Protein AF-A0A7C1UIU8-F1 (afdb_monomer)

Nearest PDB structures (foldseek):
  7am2-assembly1_BS  TM=2.704E-01  e=5.485E+00  Leishmania tarentolae

pLDDT: mean 71.7, std 21.53, range [33.12, 96.56]

Solvent-accessible surface area (backbone atoms only — not comparable to full-atom values): 5798 Å² total; per-residue (Å²): 138,91,88,87,87,81,90,79,89,80,88,77,89,81,78,75,86,71,78,77,77,79,78,78,72,79,79,80,64,89,79,65,79,67,85,71,71,62,58,95,67,94,41,75,39,82,44,66,81,89,59,89,69,62,76,64,43,43,77,38,61,79,52,64,58,34,85,89,80,70,51,60,48,75,83,80,85,127

Foldseek 3Di:
DDDDDDDDDDDDDDPDPDPPPPPPPPPPPVPPDDPPPQDDDAAEDADDPPDDDDPNHDYDPQDDDDVVVRDHDDDDPD

Structure (mmCIF, N/CA/C/O backbone):
data_AF-A0A7C1UIU8-F1
#
_entry.id   AF-A0A7C1UIU8-F1
#
loop_
_atom_site.group_PDB
_atom_site.id
_atom_site.type_symbol
_atom_site.label_atom_id
_atom_site.label_alt_id
_atom_site.label_comp_id
_atom_site.label_asym_id
_atom_site.label_entity_id
_atom_site.label_seq_id
_atom_site.pdbx_PDB_ins_code
_atom_site.Cartn_x
_atom_site.Cartn_y
_atom_site.Cartn_z
_atom_site.occupancy
_atom_site.B_iso_or_equiv
_atom_site.auth_seq_id
_atom_site.auth_comp_id
_atom_site.auth_asym_id
_atom_site.auth_atom_id
_atom_site.pdbx_PDB_model_num
ATOM 1 N N . MET A 1 1 ? -22.909 21.627 90.558 1.00 36.47 1 MET A N 1
ATOM 2 C CA . MET A 1 1 ? -21.726 22.098 91.317 1.00 36.47 1 MET A CA 1
ATOM 3 C C . MET A 1 1 ? -20.480 21.435 90.737 1.00 36.47 1 MET A C 1
ATOM 5 O O . MET A 1 1 ? -20.544 20.265 90.393 1.00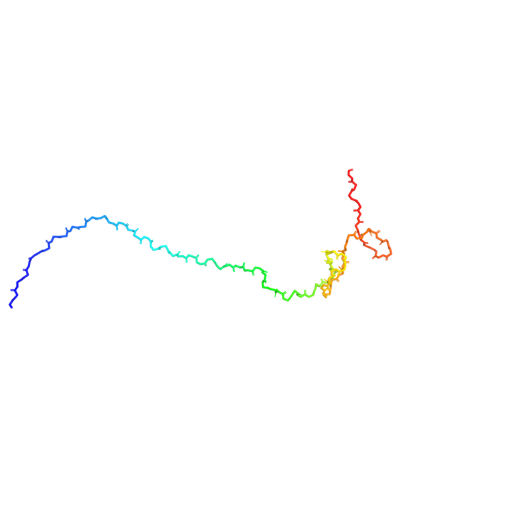 36.47 1 MET A O 1
ATOM 9 N N . ARG A 1 2 ? -19.412 22.216 90.522 1.00 46.56 2 ARG A N 1
ATOM 10 C CA . ARG A 1 2 ? -18.148 21.835 89.862 1.00 46.56 2 ARG A CA 1
ATOM 11 C C . ARG A 1 2 ? -17.253 21.001 90.789 1.00 46.56 2 ARG A C 1
ATOM 13 O O . ARG A 1 2 ? -17.160 21.342 91.961 1.00 46.56 2 ARG A O 1
ATOM 20 N N . SER A 1 3 ? -16.476 20.069 90.232 1.00 45.53 3 SER A N 1
ATOM 21 C CA . SER A 1 3 ? -15.047 19.952 90.561 1.00 45.53 3 SER A CA 1
ATOM 22 C C . SER A 1 3 ? -14.281 19.219 89.453 1.00 45.53 3 SER A C 1
ATOM 24 O O . SER A 1 3 ? -14.729 18.205 88.930 1.00 45.53 3 SER A O 1
ATOM 26 N N . VAL A 1 4 ? -13.141 19.799 89.087 1.00 51.66 4 VAL A N 1
ATOM 27 C CA . VAL A 1 4 ? -12.167 19.400 88.062 1.00 51.66 4 VAL A CA 1
ATOM 28 C C . VAL A 1 4 ? -10.900 18.961 88.793 1.00 51.66 4 VAL A C 1
ATOM 30 O O . VAL A 1 4 ? -10.541 19.644 89.751 1.00 51.66 4 VAL A O 1
ATOM 33 N N . ARG A 1 5 ? -10.211 17.910 88.311 1.00 48.50 5 ARG A N 1
ATOM 34 C CA . ARG A 1 5 ? -8.743 17.632 88.339 1.00 48.50 5 ARG A CA 1
ATOM 35 C C . ARG A 1 5 ? -8.545 16.124 88.068 1.00 48.50 5 ARG A C 1
ATOM 37 O O . ARG A 1 5 ? -9.298 15.331 88.601 1.00 48.50 5 ARG A O 1
ATOM 44 N N . GLY A 1 6 ? -7.604 15.636 87.263 1.00 42.19 6 GLY A N 1
ATOM 45 C CA . GLY A 1 6 ? -6.438 16.249 86.641 1.00 42.19 6 GLY A CA 1
ATOM 46 C C . GLY A 1 6 ? -5.873 15.361 85.520 1.00 42.19 6 GLY A C 1
ATOM 47 O O . GLY A 1 6 ? -6.289 14.224 85.324 1.00 42.19 6 GLY A O 1
ATOM 48 N N . LYS A 1 7 ? -4.956 15.947 84.749 1.00 46.16 7 LYS A N 1
ATOM 49 C CA . LYS A 1 7 ? -4.286 15.371 83.578 1.00 46.16 7 LYS A CA 1
ATOM 50 C C . LYS A 1 7 ? -3.338 14.231 83.970 1.00 46.16 7 LYS A C 1
ATOM 52 O O . LYS A 1 7 ? -2.524 14.414 84.868 1.00 46.16 7 LYS A O 1
ATOM 57 N N . ALA A 1 8 ? -3.328 13.165 83.177 1.00 39.25 8 ALA A N 1
ATOM 58 C CA . ALA A 1 8 ? -2.128 12.381 82.911 1.00 39.25 8 ALA A CA 1
ATOM 59 C C . ALA A 1 8 ? -2.096 12.078 81.409 1.00 39.25 8 ALA A C 1
ATOM 61 O O . ALA A 1 8 ? -2.891 11.304 80.885 1.00 39.25 8 ALA A O 1
ATOM 62 N N . VAL A 1 9 ? -1.223 12.807 80.718 1.00 50.88 9 VAL A N 1
ATOM 63 C CA . VAL A 1 9 ? -0.846 12.594 79.323 1.00 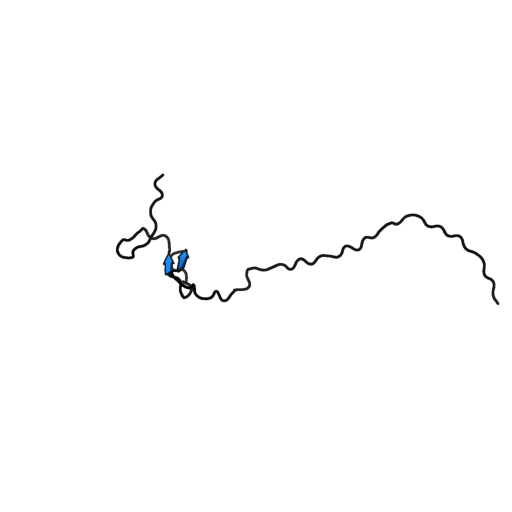50.88 9 VAL A CA 1
ATOM 64 C C . VAL A 1 9 ? -0.069 11.283 79.259 1.00 50.88 9 VAL A C 1
ATOM 66 O O . VAL A 1 9 ? 0.943 11.149 79.940 1.00 50.88 9 VAL A O 1
ATOM 69 N N . LEU A 1 10 ? -0.518 10.344 78.430 1.00 35.81 10 LEU A N 1
ATOM 70 C CA . LEU A 1 10 ? 0.272 9.183 78.038 1.00 35.81 10 LEU A CA 1
ATOM 71 C C . LEU A 1 10 ? 0.164 9.037 76.519 1.00 35.81 10 LEU A C 1
ATOM 73 O O . LEU A 1 10 ? -0.769 8.440 75.994 1.00 35.81 10 LEU A O 1
ATOM 77 N N . ILE A 1 11 ? 1.105 9.661 75.814 1.00 49.22 11 ILE A N 1
ATOM 78 C CA . ILE A 1 11 ? 1.385 9.362 74.410 1.00 49.22 11 ILE A CA 1
ATOM 79 C C . ILE A 1 11 ? 2.318 8.151 74.434 1.00 49.22 11 ILE A C 1
ATOM 81 O O . ILE A 1 11 ? 3.390 8.239 75.037 1.00 49.22 11 ILE A O 1
ATOM 85 N N . PRO A 1 12 ? 1.938 7.035 73.797 1.00 45.47 12 PRO A N 1
ATOM 86 C CA . PRO A 1 12 ? 2.909 6.453 72.882 1.00 45.47 12 PRO A CA 1
ATOM 87 C C . PRO A 1 12 ? 2.282 5.899 71.593 1.00 45.47 12 PRO A C 1
ATOM 89 O O . PRO A 1 12 ? 1.305 5.163 71.607 1.00 45.47 12 PRO A O 1
ATOM 92 N N . VAL A 1 13 ? 2.967 6.185 70.485 1.00 39.41 13 VAL A N 1
ATOM 93 C CA . VAL A 1 13 ? 3.237 5.197 69.430 1.00 39.41 13 VAL A CA 1
ATOM 94 C C . VAL A 1 13 ? 2.002 4.665 68.682 1.00 39.41 13 VAL A C 1
ATOM 96 O O . VAL A 1 13 ? 1.644 3.501 68.778 1.00 39.41 13 VAL A O 1
ATOM 99 N N . MET A 1 14 ? 1.409 5.487 67.820 1.00 33.12 14 MET A N 1
ATOM 100 C CA . MET A 1 14 ? 0.909 4.977 66.536 1.00 33.12 14 MET A CA 1
ATOM 101 C C . MET A 1 14 ? 1.178 6.036 65.482 1.00 33.12 14 MET A C 1
ATOM 103 O O . MET A 1 14 ? 0.364 6.886 65.126 1.00 33.12 14 MET A O 1
ATOM 107 N N . ALA A 1 15 ? 2.450 6.027 65.106 1.00 42.19 15 ALA A N 1
ATOM 108 C CA . ALA A 1 15 ? 2.982 6.720 63.970 1.00 42.19 15 ALA A CA 1
ATOM 109 C C . ALA A 1 15 ? 2.125 6.409 62.737 1.00 42.19 15 ALA A C 1
ATOM 111 O O . ALA A 1 15 ? 1.938 5.254 62.374 1.00 42.19 15 ALA A O 1
ATOM 112 N N . VAL A 1 16 ? 1.692 7.481 62.076 1.00 40.94 16 VAL A N 1
ATOM 113 C CA . VAL A 1 16 ? 1.685 7.543 60.618 1.00 40.94 16 VAL A CA 1
ATOM 114 C C . VAL A 1 16 ? 0.775 6.492 59.963 1.00 40.94 16 VAL A C 1
ATOM 116 O O . VAL A 1 16 ? 1.232 5.583 59.277 1.00 40.94 16 VAL A O 1
ATOM 119 N N . LEU A 1 17 ? -0.546 6.676 60.079 1.00 40.03 17 LEU A N 1
ATOM 120 C CA . LEU A 1 17 ? -1.439 6.217 59.012 1.00 40.03 17 LEU A CA 1
ATOM 121 C C . LEU A 1 17 ? -1.285 7.206 57.850 1.00 40.03 17 LEU A C 1
ATOM 123 O O . LEU A 1 17 ? -2.001 8.200 57.734 1.00 40.03 17 LEU A O 1
ATOM 127 N N . LEU A 1 18 ? -0.240 6.971 57.055 1.00 44.97 18 LEU A N 1
ATOM 128 C CA . LEU A 1 18 ? 0.022 7.651 55.798 1.00 44.97 18 LEU A CA 1
ATOM 129 C C . LEU A 1 18 ? -1.216 7.442 54.915 1.00 44.97 18 LEU A C 1
ATOM 131 O O . LEU A 1 18 ? -1.469 6.335 54.442 1.00 44.97 18 LEU A O 1
ATOM 135 N N . ALA A 1 19 ? -2.016 8.490 54.736 1.00 49.41 19 ALA A N 1
ATOM 136 C CA . ALA A 1 19 ? -3.095 8.492 53.766 1.00 49.41 19 ALA A CA 1
ATOM 137 C C . ALA A 1 19 ? -2.469 8.298 52.380 1.00 49.41 19 ALA A C 1
ATOM 139 O O . ALA A 1 19 ? -1.865 9.214 51.822 1.00 49.41 19 ALA A O 1
ATOM 140 N N . SER A 1 20 ? -2.551 7.080 51.849 1.00 48.94 20 SER A N 1
ATOM 141 C CA . SER A 1 20 ? -2.182 6.794 50.472 1.00 48.94 20 SER A CA 1
ATOM 142 C C . SER A 1 20 ? -3.138 7.569 49.571 1.00 48.94 20 SER A C 1
ATOM 144 O O . SER A 1 20 ? -4.286 7.176 49.374 1.00 48.94 20 SER A O 1
ATOM 146 N N . VAL A 1 21 ? -2.675 8.703 49.048 1.00 55.78 21 VAL A N 1
ATOM 147 C CA . VAL A 1 21 ? -3.314 9.364 47.913 1.00 55.78 21 VAL A CA 1
ATOM 148 C C . VAL A 1 21 ? -3.240 8.368 46.763 1.00 55.78 21 VAL A C 1
ATOM 150 O O . VAL A 1 21 ? -2.168 8.118 46.216 1.00 55.78 21 VAL A O 1
ATOM 153 N N . ALA A 1 22 ? -4.373 7.748 46.442 1.00 58.50 22 ALA A N 1
ATOM 154 C CA . ALA A 1 22 ? -4.521 6.976 45.225 1.00 58.50 22 ALA A CA 1
ATOM 155 C C . ALA A 1 22 ? -4.299 7.937 44.051 1.00 58.50 22 ALA A C 1
ATOM 157 O O . ALA A 1 22 ? -5.179 8.719 43.694 1.00 58.50 22 ALA A O 1
ATOM 158 N N . PHE A 1 23 ? -3.093 7.923 43.487 1.00 50.28 23 PHE A N 1
ATOM 159 C CA . PHE A 1 23 ? -2.831 8.534 42.195 1.00 50.28 23 PHE A CA 1
ATOM 160 C C . PHE A 1 23 ? -3.656 7.760 41.167 1.00 50.28 23 PHE A C 1
ATOM 162 O O . PHE A 1 23 ? -3.277 6.673 40.734 1.00 50.28 23 PHE A O 1
ATOM 169 N N . ALA A 1 24 ? -4.818 8.304 40.810 1.00 59.12 24 ALA A N 1
ATOM 170 C CA . ALA A 1 24 ? -5.535 7.896 39.619 1.00 59.12 24 ALA A CA 1
ATOM 171 C C . ALA A 1 24 ? -4.644 8.245 38.423 1.00 59.12 24 ALA A C 1
ATOM 173 O O . ALA A 1 24 ? -4.597 9.392 37.983 1.00 59.12 24 ALA A O 1
ATOM 174 N N . VAL A 1 25 ? -3.876 7.270 37.939 1.00 63.28 25 VAL A N 1
ATOM 175 C CA . VAL A 1 25 ? -3.215 7.391 36.642 1.00 63.28 25 VAL A CA 1
ATOM 176 C C . VAL A 1 25 ? -4.347 7.413 35.615 1.00 63.28 25 VAL A C 1
ATOM 178 O O . VAL A 1 25 ? -5.094 6.432 35.550 1.00 63.28 25 VAL A O 1
ATOM 181 N N . PRO A 1 26 ? -4.551 8.500 34.846 1.00 63.47 26 PRO A N 1
ATOM 182 C CA . PRO A 1 26 ? -5.510 8.454 33.759 1.00 63.47 26 PRO A CA 1
ATOM 183 C C . PRO A 1 26 ? -5.051 7.350 32.809 1.00 63.47 26 PRO A C 1
ATOM 185 O O . PRO A 1 26 ? -3.951 7.407 32.258 1.00 63.47 26 PRO A O 1
ATOM 188 N N . SER A 1 27 ? -5.878 6.315 32.661 1.00 69.25 27 SER A N 1
ATOM 189 C CA . SER A 1 27 ? -5.704 5.343 31.592 1.00 69.25 27 SER A CA 1
ATOM 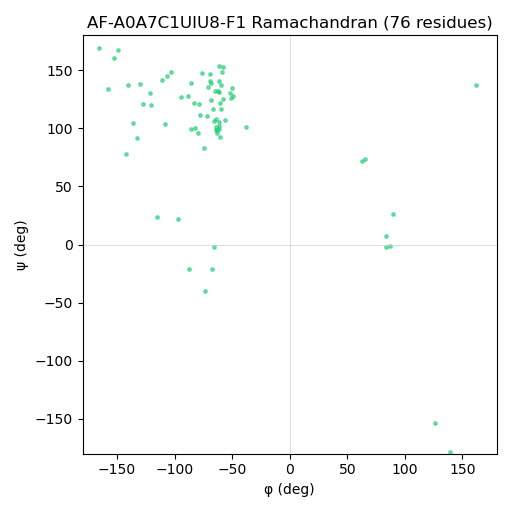190 C C . SER A 1 27 ? -5.887 6.117 30.294 1.00 69.25 27 SER A C 1
ATOM 192 O O . SER A 1 27 ? -7.005 6.451 29.903 1.00 69.25 27 SER A O 1
ATOM 194 N N . VAL A 1 28 ? -4.773 6.495 29.669 1.00 62.09 28 VAL A N 1
ATOM 195 C CA . VAL A 1 28 ? -4.801 6.928 28.281 1.00 62.09 28 VAL A CA 1
ATOM 196 C C . VAL A 1 28 ? -5.234 5.703 27.498 1.0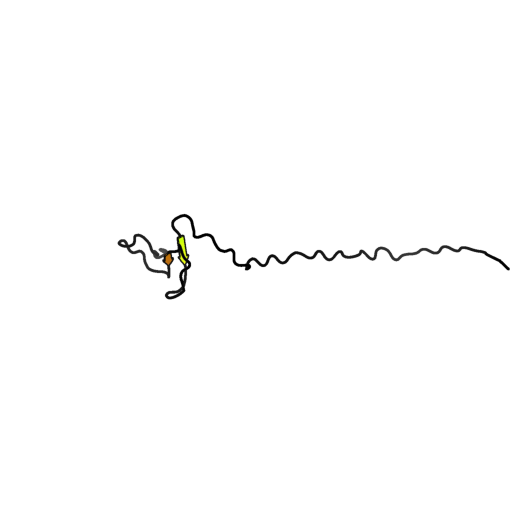0 62.09 28 VAL A C 1
ATOM 198 O O . VAL A 1 28 ? -4.526 4.704 27.430 1.00 62.09 28 VAL A O 1
ATOM 201 N N . ASN A 1 29 ? -6.462 5.739 27.003 1.00 59.34 29 ASN A N 1
ATOM 202 C CA . ASN A 1 29 ? -6.940 4.769 26.046 1.00 59.34 29 ASN A CA 1
ATOM 203 C C . ASN A 1 29 ? -6.510 5.317 24.677 1.00 59.34 29 ASN A C 1
ATOM 205 O O . ASN A 1 29 ? -7.168 6.236 24.187 1.00 59.34 29 ASN A O 1
ATOM 209 N N . PRO A 1 30 ? -5.408 4.846 24.056 1.00 56.22 30 PRO A N 1
ATOM 210 C CA . PRO A 1 30 ? -4.975 5.361 22.753 1.00 56.22 30 PRO A CA 1
ATOM 211 C C . PRO A 1 30 ? -5.977 5.034 21.632 1.00 56.22 30 PRO A C 1
ATOM 213 O O . PRO A 1 30 ? -5.788 5.440 20.495 1.00 56.22 30 PRO A O 1
ATOM 216 N N . SER A 1 31 ? -7.053 4.31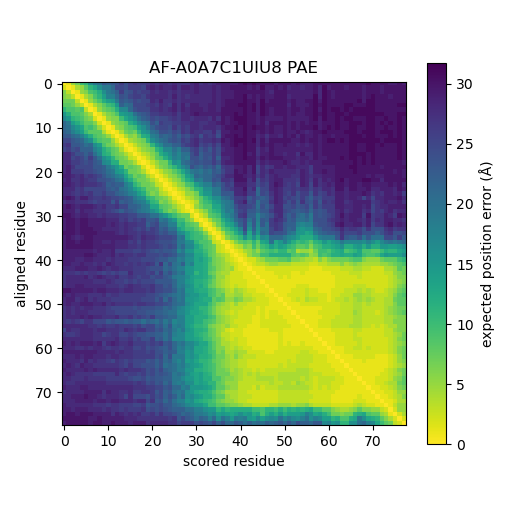1 21.949 1.00 62.91 31 SER A N 1
ATOM 217 C CA . SER A 1 31 ? -8.074 3.852 21.015 1.00 62.91 31 SER A CA 1
ATOM 218 C C . SER A 1 31 ? -9.318 4.753 20.965 1.00 62.91 31 SER A C 1
ATOM 220 O O . SER A 1 31 ? -10.397 4.293 20.591 1.00 62.91 31 SER A O 1
ATOM 222 N N . ALA A 1 32 ? -9.227 6.024 21.360 1.00 54.56 32 ALA A N 1
ATOM 223 C CA . ALA A 1 32 ? -10.228 7.003 20.944 1.00 54.56 32 ALA A CA 1
ATOM 224 C C . ALA A 1 32 ? -9.827 7.476 19.546 1.00 54.56 32 ALA A C 1
ATOM 226 O O . ALA A 1 32 ? -8.893 8.261 19.422 1.00 54.56 32 ALA A O 1
ATOM 227 N N . ALA A 1 33 ? -10.492 6.923 18.526 1.00 55.03 33 ALA A N 1
ATOM 228 C CA . ALA A 1 33 ? -10.287 7.204 17.111 1.00 55.03 33 ALA A CA 1
ATOM 229 C C . ALA A 1 33 ? -10.004 8.692 16.875 1.00 55.03 33 ALA A C 1
ATOM 231 O O . ALA A 1 33 ? -10.913 9.526 16.875 1.00 55.03 33 ALA A O 1
ATOM 232 N N . ALA A 1 34 ? -8.727 9.019 16.679 1.00 55.31 34 ALA A N 1
ATOM 233 C CA . ALA A 1 34 ? -8.390 10.223 15.962 1.00 55.31 34 ALA A CA 1
ATOM 234 C C . ALA A 1 34 ? -9.070 10.067 14.601 1.00 55.31 34 ALA A C 1
ATOM 236 O O . ALA A 1 34 ? -8.904 9.042 13.939 1.00 55.31 34 ALA A O 1
ATOM 237 N N . ALA A 1 35 ? -9.886 11.040 14.203 1.00 57.56 35 ALA A N 1
ATOM 238 C CA . ALA A 1 35 ? -10.152 11.216 12.788 1.00 57.56 35 ALA A CA 1
ATOM 239 C C . ALA A 1 35 ? -8.782 11.507 12.172 1.00 57.56 35 ALA A C 1
ATOM 241 O O . ALA A 1 35 ? -8.272 12.623 12.271 1.00 57.56 35 ALA A O 1
ATOM 242 N N . GLU A 1 36 ? -8.128 10.445 11.711 1.00 60.47 36 GLU A N 1
ATOM 243 C CA . GLU A 1 36 ? -6.777 10.489 11.193 1.00 60.47 36 GLU A CA 1
ATOM 244 C C . GLU A 1 36 ? -6.862 11.336 9.935 1.00 60.47 36 GLU A C 1
ATOM 246 O O . GLU A 1 36 ? -7.499 10.950 8.953 1.00 60.47 36 GLU A O 1
ATOM 251 N N . ALA A 1 37 ? -6.353 12.566 10.022 1.00 63.84 37 ALA A N 1
ATOM 252 C CA . ALA A 1 37 ? -6.323 13.458 8.880 1.00 63.84 37 ALA A CA 1
ATOM 253 C C . ALA A 1 37 ? -5.681 12.695 7.719 1.00 63.84 37 ALA A C 1
ATOM 255 O O . ALA A 1 37 ? -4.628 12.078 7.910 1.00 63.84 37 ALA A O 1
ATOM 256 N N . ALA A 1 38 ? -6.336 12.706 6.552 1.00 68.81 38 ALA A N 1
ATOM 257 C CA . ALA A 1 38 ? -5.828 12.001 5.387 1.00 68.81 38 ALA A CA 1
ATOM 258 C C . ALA A 1 38 ? -4.352 12.381 5.178 1.00 68.81 38 ALA A C 1
ATOM 260 O O . ALA A 1 38 ? -3.989 13.559 5.304 1.00 68.81 38 ALA A O 1
ATOM 261 N N . PRO A 1 39 ? -3.485 11.397 4.923 1.00 76.00 39 PRO A N 1
ATOM 262 C CA . PRO A 1 39 ? -2.053 11.614 4.933 1.00 76.00 39 PRO A CA 1
ATOM 263 C C . PRO A 1 39 ? -1.662 12.626 3.852 1.00 76.00 39 PRO A C 1
ATOM 265 O O . PRO A 1 39 ? -2.068 12.528 2.694 1.00 76.00 39 PRO A O 1
ATOM 268 N N . ALA A 1 40 ? -0.849 13.614 4.228 1.00 78.00 40 ALA A N 1
ATOM 269 C CA . ALA A 1 40 ? -0.298 14.576 3.284 1.00 78.00 40 ALA A CA 1
ATOM 270 C C . ALA A 1 40 ? 0.903 13.946 2.560 1.00 78.00 40 ALA A C 1
ATOM 272 O O . ALA A 1 40 ? 2.019 13.953 3.077 1.00 78.00 40 ALA A O 1
ATOM 273 N N . GLY A 1 41 ? 0.676 13.384 1.370 1.00 84.69 41 GLY A N 1
ATOM 274 C CA . GLY A 1 41 ? 1.722 12.789 0.531 1.00 84.69 41 GLY A CA 1
ATOM 275 C C . GLY A 1 41 ? 1.424 11.347 0.125 1.00 84.69 41 GLY A C 1
ATOM 276 O O . GLY A 1 41 ? 0.268 10.948 0.020 1.00 84.69 41 GLY A O 1
ATOM 277 N N . TRP A 1 42 ? 2.473 10.566 -0.149 1.00 88.12 42 TRP A N 1
ATOM 278 C CA . TRP A 1 42 ? 2.324 9.143 -0.462 1.00 88.12 42 TRP A CA 1
ATOM 279 C C . TRP A 1 42 ? 2.113 8.339 0.812 1.00 88.12 42 TRP A C 1
ATOM 281 O O . TRP A 1 42 ? 2.970 8.333 1.695 1.00 88.12 42 TRP A O 1
ATOM 291 N N . ALA A 1 43 ? 0.988 7.637 0.875 1.00 93.69 43 ALA A N 1
ATOM 292 C CA . ALA A 1 43 ? 0.621 6.829 2.018 1.00 93.69 43 ALA A CA 1
ATOM 293 C C . ALA A 1 43 ? 0.216 5.420 1.605 1.00 93.69 43 ALA A C 1
ATOM 295 O O . ALA A 1 43 ? -0.509 5.216 0.626 1.00 93.69 43 ALA A O 1
ATOM 296 N N . TRP A 1 44 ? 0.687 4.461 2.393 1.00 94.44 44 TRP A N 1
ATOM 297 C CA . TRP A 1 44 ? 0.534 3.035 2.154 1.00 94.44 44 TRP A CA 1
ATOM 298 C C . TRP A 1 44 ? -0.196 2.403 3.328 1.00 94.44 44 TRP A C 1
ATOM 300 O O . TRP A 1 44 ? 0.168 2.634 4.480 1.00 94.44 44 TRP A O 1
ATOM 310 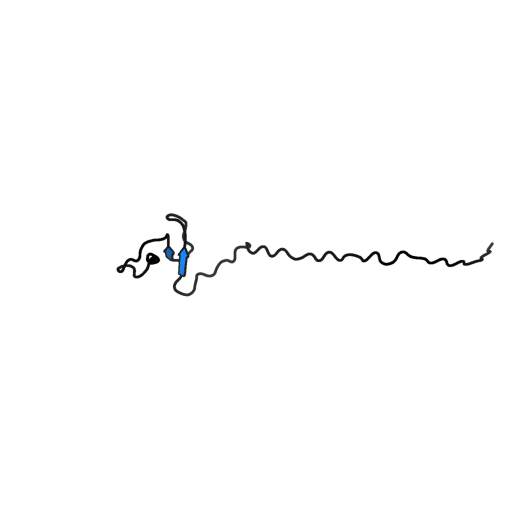N N . ASN A 1 45 ? -1.228 1.619 3.034 1.00 95.12 45 ASN A N 1
ATOM 311 C CA . ASN A 1 45 ? -1.945 0.828 4.021 1.00 95.12 45 ASN A CA 1
ATOM 312 C C . ASN A 1 45 ? -1.604 -0.651 3.828 1.00 95.12 45 ASN A C 1
ATOM 314 O O . ASN A 1 45 ? -2.109 -1.288 2.900 1.00 95.12 45 ASN A O 1
ATOM 318 N N . PHE A 1 46 ? -0.751 -1.177 4.705 1.00 95.75 46 PHE A N 1
ATOM 319 C CA . PHE A 1 46 ? -0.369 -2.586 4.712 1.00 95.75 46 PHE A CA 1
ATOM 320 C C . PHE A 1 46 ? -1.475 -3.424 5.354 1.00 95.75 46 PHE A C 1
ATOM 322 O O . PHE A 1 46 ? -1.725 -3.328 6.556 1.00 95.75 46 PHE A O 1
ATOM 329 N N . GLN A 1 47 ? -2.152 -4.242 4.554 1.00 95.31 47 GLN A N 1
ATOM 330 C CA . GLN A 1 47 ? -3.350 -4.969 4.974 1.00 95.31 47 GLN A CA 1
ATOM 331 C C . GLN A 1 47 ? -3.547 -6.270 4.179 1.00 95.31 47 GLN A C 1
ATOM 333 O O . GLN A 1 47 ? -3.023 -6.405 3.074 1.00 95.31 47 GLN A O 1
ATOM 338 N N . PRO A 1 48 ? -4.345 -7.231 4.678 1.00 96.12 48 PRO A N 1
ATOM 339 C CA . PRO A 1 48 ? -4.765 -8.381 3.883 1.00 96.12 48 PRO A CA 1
ATOM 340 C C . PRO A 1 48 ? -5.516 -7.977 2.606 1.00 96.12 48 PRO A C 1
ATOM 342 O O . PRO A 1 48 ? -6.199 -6.952 2.548 1.00 96.12 48 PRO A O 1
ATOM 345 N N . ALA A 1 49 ? -5.447 -8.827 1.581 1.00 94.00 49 ALA A N 1
ATOM 346 C CA . ALA A 1 49 ? -6.216 -8.618 0.361 1.00 94.00 49 ALA A CA 1
ATOM 347 C C . ALA A 1 49 ? -7.728 -8.623 0.659 1.00 94.00 49 ALA A C 1
ATOM 349 O O . ALA A 1 49 ? -8.240 -9.526 1.319 1.00 94.00 49 ALA A O 1
ATOM 350 N N . GLY A 1 50 ? -8.441 -7.615 0.153 1.00 93.00 50 GLY A N 1
ATOM 351 C CA . GLY A 1 50 ? -9.887 -7.464 0.349 1.00 93.00 50 GLY A CA 1
ATOM 352 C C . GLY A 1 50 ? -10.298 -6.710 1.618 1.00 93.00 50 GLY A C 1
ATOM 353 O O . GLY A 1 50 ? -11.491 -6.491 1.821 1.00 93.00 50 GLY A O 1
ATOM 354 N N . SER A 1 51 ? -9.350 -6.278 2.454 1.00 95.88 51 SER A N 1
ATOM 355 C CA . SER A 1 51 ? -9.643 -5.379 3.572 1.00 95.88 51 SER A CA 1
ATOM 356 C C . SER A 1 51 ? -10.023 -3.967 3.085 1.00 95.88 51 SER A C 1
ATOM 358 O O . SER A 1 51 ? -9.527 -3.508 2.049 1.00 95.88 51 SER A O 1
ATOM 360 N N . PRO A 1 52 ? -10.927 -3.267 3.800 1.00 95.50 52 PRO A N 1
ATOM 361 C CA . PRO A 1 52 ? -11.308 -1.904 3.451 1.00 95.50 52 PRO A CA 1
ATOM 362 C C . PRO A 1 52 ? -10.110 -0.965 3.598 1.00 95.50 52 PRO A C 1
ATOM 364 O O . PRO A 1 52 ? -9.437 -0.957 4.625 1.00 95.50 52 PRO A O 1
ATOM 367 N N . THR A 1 53 ? -9.875 -0.144 2.577 1.00 94.81 53 THR A N 1
ATOM 368 C CA . THR A 1 53 ? -8.763 0.814 2.574 1.00 94.81 53 THR A CA 1
ATOM 369 C C . THR A 1 53 ? -9.252 2.173 3.066 1.00 94.81 53 THR A C 1
ATOM 371 O O . THR A 1 53 ? -10.231 2.677 2.510 1.00 94.81 53 THR A O 1
ATOM 374 N N . PRO A 1 54 ? -8.602 2.777 4.076 1.00 92.94 54 PRO A N 1
ATOM 375 C CA . PRO A 1 54 ? -8.898 4.142 4.487 1.00 92.94 54 PRO A CA 1
ATOM 376 C C . PRO A 1 54 ? -8.704 5.141 3.343 1.00 92.94 54 PRO A C 1
ATOM 378 O O . PRO A 1 54 ? -7.847 4.962 2.474 1.00 92.94 54 PRO A O 1
ATOM 381 N N . GLU A 1 55 ? -9.494 6.212 3.353 1.00 91.12 55 GLU A N 1
ATOM 382 C CA . GLU A 1 55 ? -9.381 7.276 2.358 1.00 91.12 55 GLU A CA 1
ATOM 383 C C . GLU A 1 55 ? -7.983 7.915 2.386 1.00 91.12 55 GLU A C 1
ATOM 385 O O . GLU A 1 55 ? -7.415 8.166 3.448 1.00 91.12 55 GLU A O 1
ATOM 390 N N . GLY A 1 56 ? -7.417 8.168 1.203 1.00 91.88 56 GLY A N 1
ATOM 391 C CA . GLY A 1 56 ? -6.088 8.767 1.055 1.00 91.88 56 GLY A CA 1
ATOM 392 C C . GLY A 1 56 ? -4.918 7.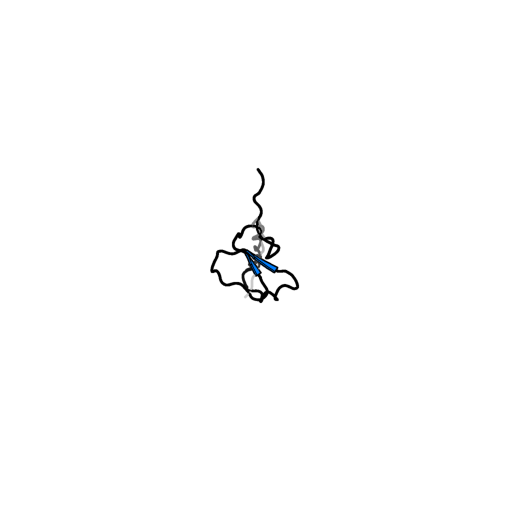781 1.138 1.00 91.88 56 GLY A C 1
ATOM 393 O O . GLY A 1 56 ? -3.779 8.194 0.937 1.00 91.88 56 GLY A O 1
ATOM 394 N N . PHE A 1 57 ? -5.170 6.490 1.371 1.00 93.75 57 PHE A N 1
ATOM 395 C CA . PHE A 1 57 ? -4.134 5.456 1.380 1.00 93.75 57 PHE A CA 1
ATOM 396 C C . PHE A 1 57 ? -4.195 4.561 0.141 1.00 93.75 57 PHE A C 1
ATOM 398 O O . PHE A 1 57 ? -5.269 4.198 -0.339 1.00 93.75 57 PHE A O 1
ATOM 405 N N . THR A 1 58 ? -3.025 4.134 -0.336 1.00 93.81 58 THR A N 1
ATOM 406 C CA . THR A 1 58 ? -2.904 3.062 -1.332 1.00 93.81 58 THR A CA 1
ATOM 407 C C . THR A 1 58 ? -2.819 1.712 -0.614 1.00 93.81 58 THR A C 1
ATOM 409 O O . THR A 1 58 ? -1.984 1.570 0.284 1.00 93.81 58 THR A O 1
ATOM 412 N N . PRO A 1 59 ? -3.645 0.710 -0.966 1.00 94.94 59 PRO A N 1
ATOM 413 C CA . PRO A 1 59 ? -3.567 -0.606 -0.347 1.00 94.94 59 PRO A CA 1
ATOM 414 C C . PRO A 1 59 ? -2.304 -1.355 -0.789 1.00 94.94 59 PRO A C 1
ATOM 416 O O . PRO A 1 59 ? -2.007 -1.426 -1.982 1.00 94.94 59 PRO A O 1
ATOM 419 N N . ASP A 1 60 ? -1.614 -1.984 0.157 1.00 95.44 60 ASP A N 1
ATOM 420 C CA . ASP A 1 60 ? -0.545 -2.945 -0.107 1.00 95.44 60 ASP A CA 1
ATOM 421 C C . ASP A 1 60 ? -0.829 -4.241 0.658 1.00 95.44 60 ASP A C 1
ATOM 423 O O . ASP A 1 60 ? -0.962 -4.246 1.881 1.00 95.44 60 ASP A O 1
ATOM 427 N N . SER A 1 61 ? -0.939 -5.344 -0.080 1.00 95.75 61 SER A N 1
ATOM 428 C CA . SER A 1 61 ? -1.187 -6.678 0.466 1.00 95.75 61 SER A CA 1
ATOM 429 C C . SER A 1 61 ? -0.031 -7.652 0.243 1.00 95.75 61 SER A C 1
ATOM 431 O O . SER A 1 61 ? -0.255 -8.861 0.188 1.00 95.75 61 SER A O 1
ATOM 433 N N . GLY A 1 62 ? 1.192 -7.151 0.060 1.00 94.00 62 GLY A N 1
ATOM 434 C CA . GLY A 1 62 ? 2.380 -7.978 -0.158 1.00 94.00 62 GLY A CA 1
ATOM 435 C C . GLY A 1 62 ? 2.669 -8.290 -1.628 1.00 94.00 62 GLY A C 1
ATOM 436 O O . GLY A 1 62 ? 3.250 -9.331 -1.924 1.00 94.00 62 GLY A O 1
ATOM 437 N N . ALA A 1 63 ? 2.233 -7.444 -2.568 1.00 92.81 63 ALA A N 1
ATOM 438 C CA . ALA A 1 63 ? 2.449 -7.700 -3.994 1.00 92.81 63 ALA A CA 1
ATOM 439 C C . ALA A 1 63 ? 3.941 -7.567 -4.377 1.00 92.81 63 ALA A C 1
ATOM 441 O O . ALA A 1 63 ? 4.606 -6.642 -3.905 1.00 92.81 63 ALA A O 1
ATOM 442 N N . PRO A 1 64 ? 4.485 -8.435 -5.250 1.00 94.56 64 PRO A N 1
ATOM 443 C CA . PRO A 1 64 ? 5.867 -8.301 -5.706 1.00 94.56 64 PRO A CA 1
ATOM 444 C C . PRO A 1 64 ? 6.075 -6.978 -6.452 1.00 94.56 64 PRO A C 1
ATOM 446 O O . PRO A 1 64 ? 5.135 -6.441 -7.045 1.00 94.56 64 PRO A O 1
ATOM 449 N N . TYR A 1 65 ? 7.311 -6.471 -6.450 1.00 94.69 65 TYR A N 1
ATOM 450 C CA . TYR A 1 65 ? 7.674 -5.276 -7.212 1.00 94.69 65 TYR A CA 1
ATOM 451 C C . TYR A 1 65 ? 7.230 -5.394 -8.674 1.00 94.69 65 TYR A C 1
ATOM 453 O O . TYR A 1 65 ? 7.577 -6.351 -9.370 1.00 94.69 65 TYR A O 1
ATOM 461 N N . ASN A 1 66 ? 6.480 -4.394 -9.141 1.00 94.06 66 ASN A N 1
ATOM 462 C CA . ASN A 1 66 ? 6.028 -4.297 -10.520 1.00 94.06 66 ASN A CA 1
ATOM 463 C C . ASN A 1 66 ? 6.554 -2.992 -11.151 1.00 94.06 66 ASN A C 1
ATOM 465 O O . ASN A 1 66 ? 6.208 -1.905 -10.684 1.00 94.06 66 ASN A O 1
ATOM 469 N N . PRO A 1 67 ? 7.349 -3.059 -12.236 1.00 95.00 67 PRO A N 1
ATOM 470 C CA . PRO A 1 67 ? 7.917 -1.871 -12.873 1.00 95.00 67 PRO A CA 1
ATOM 471 C C . PRO A 1 67 ? 6.867 -0.971 -13.541 1.00 95.00 67 PRO A C 1
ATOM 473 O O . PRO A 1 67 ? 7.127 0.208 -13.755 1.00 95.00 67 PRO A O 1
ATOM 476 N N . THR A 1 68 ? 5.681 -1.493 -13.867 1.00 96.56 68 THR A N 1
ATOM 477 C CA . THR A 1 68 ? 4.569 -0.702 -14.411 1.00 96.56 68 THR A CA 1
ATOM 478 C C . THR A 1 68 ? 3.916 0.172 -13.344 1.00 96.56 68 THR A C 1
ATOM 480 O O . THR A 1 68 ? 3.567 1.312 -13.633 1.00 96.56 68 THR A O 1
ATOM 483 N N . THR A 1 69 ? 3.746 -0.334 -12.118 1.00 91.06 69 THR A N 1
ATOM 484 C CA . THR A 1 69 ? 3.190 0.450 -11.000 1.00 91.06 69 THR A CA 1
ATOM 485 C C . THR A 1 69 ? 4.269 1.225 -10.243 1.00 91.06 69 THR A C 1
ATOM 487 O O . THR A 1 69 ? 3.961 2.221 -9.598 1.00 91.06 69 THR A O 1
ATOM 490 N N . GLY A 1 70 ? 5.533 0.805 -10.345 1.00 94.00 70 GLY A N 1
ATOM 491 C CA . GLY A 1 70 ? 6.694 1.473 -9.758 1.00 94.00 70 GLY A CA 1
ATOM 492 C C . GLY A 1 70 ? 6.950 1.138 -8.286 1.00 94.00 70 GLY A C 1
ATOM 493 O O . GLY A 1 70 ? 7.824 1.749 -7.678 1.00 94.00 70 GLY A O 1
ATOM 494 N N . TYR A 1 71 ? 6.222 0.179 -7.709 1.00 92.81 71 TYR A N 1
ATOM 495 C CA . TYR A 1 71 ? 6.342 -0.215 -6.303 1.00 92.81 71 TYR A CA 1
ATOM 496 C C . TYR A 1 71 ? 6.025 -1.703 -6.087 1.00 92.81 71 TYR A C 1
ATOM 498 O O . TYR A 1 71 ? 5.502 -2.378 -6.977 1.00 92.81 71 TYR A O 1
ATOM 506 N N . GLY A 1 72 ? 6.354 -2.199 -4.893 1.00 93.75 72 GLY A N 1
ATOM 507 C CA . GLY A 1 72 ? 6.059 -3.545 -4.398 1.00 93.75 72 GLY A CA 1
ATOM 508 C C . GLY A 1 72 ? 7.240 -4.145 -3.634 1.00 93.75 72 GLY A C 1
ATOM 509 O O . GLY A 1 72 ? 8.283 -3.510 -3.469 1.00 93.75 72 GLY A O 1
ATOM 510 N N . TRP A 1 73 ? 7.072 -5.376 -3.166 1.00 93.56 73 TRP A N 1
ATOM 511 C CA . TRP A 1 73 ? 8.043 -6.064 -2.321 1.00 93.56 73 TRP A CA 1
ATOM 512 C C . TRP A 1 73 ? 9.116 -6.769 -3.153 1.00 93.56 73 TRP A C 1
ATOM 514 O O . TRP A 1 73 ? 8.825 -7.402 -4.170 1.00 93.56 73 TRP A O 1
ATOM 524 N N . THR A 1 74 ? 10.366 -6.681 -2.707 1.00 92.69 74 THR A N 1
ATOM 525 C CA . THR A 1 74 ? 11.469 -7.513 -3.204 1.00 92.69 74 THR A CA 1
ATOM 5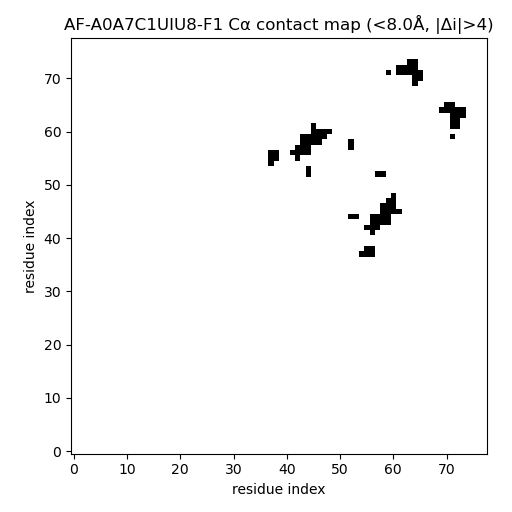26 C C . THR A 1 74 ? 11.766 -8.597 -2.175 1.00 92.69 74 THR A C 1
ATOM 528 O O . THR A 1 74 ? 11.531 -8.405 -0.980 1.00 92.69 74 THR A O 1
ATOM 531 N N . ALA A 1 75 ? 12.219 -9.763 -2.636 1.00 85.25 75 ALA A N 1
ATOM 532 C CA . ALA A 1 75 ? 12.692 -10.785 -1.715 1.00 85.25 75 ALA A CA 1
ATOM 533 C C . ALA A 1 75 ? 13.893 -10.232 -0.938 1.00 85.25 75 ALA A C 1
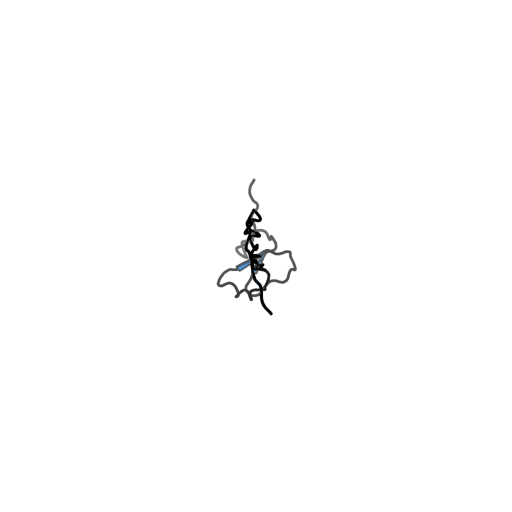ATOM 535 O O . ALA A 1 75 ? 14.731 -9.532 -1.506 1.00 85.25 75 ALA A O 1
ATOM 536 N N . LEU A 1 76 ? 13.968 -10.543 0.355 1.00 79.88 76 LEU A N 1
ATOM 537 C CA . LEU A 1 76 ? 15.210 -10.350 1.085 1.00 79.88 76 LEU A CA 1
ATOM 538 C C . LEU A 1 76 ? 16.172 -11.430 0.576 1.00 79.88 76 LEU A C 1
ATOM 540 O O . LEU A 1 76 ? 15.923 -12.614 0.809 1.00 79.88 76 LEU A O 1
ATOM 544 N N . ASP A 1 77 ? 17.211 -11.044 -0.161 1.00 75.19 77 ASP A N 1
ATOM 545 C CA . ASP A 1 77 ? 18.304 -11.967 -0.460 1.00 75.19 77 ASP A CA 1
ATOM 546 C C . ASP A 1 77 ? 18.923 -12.396 0.884 1.00 75.19 77 ASP A C 1
ATOM 548 O O . ASP A 1 77 ? 19.284 -11.546 1.703 1.00 75.19 77 ASP A O 1
ATOM 552 N N . ALA A 1 78 ? 18.929 -13.706 1.147 1.00 59.91 78 ALA A N 1
ATOM 553 C CA . ALA A 1 78 ? 19.408 -14.305 2.396 1.00 59.91 78 ALA A CA 1
ATOM 554 C C . ALA A 1 78 ? 20.938 -14.413 2.449 1.00 59.91 78 ALA A C 1
ATOM 556 O O . ALA A 1 78 ? 21.550 -14.685 1.390 1.00 59.91 78 ALA A O 1
#

Secondary structure (DSSP, 8-state):
-----------------------------TTS----PPPSS--EEE--TTPPPPTT-EEESSPBPBTTTTB-BPP---

Sequence (78 aa):
MRSVRGKAVLIPVMAVLLASVAFAVPSVNPSAAAAEAAPAGWAWNFQPAGSPTPEGFTPDSGAPYNPTTGYGWTALDA

Mean predicted aligned error: 17.7 Å

Radius of gyration: 34.51 Å; Cα contacts (8 Å, |Δi|>4): 46; chains: 1; bounding box: 41×36×106 Å